Protein AF-A0A6C0FVV5-F1 (afdb_monomer_lite)

Radius of gyration: 17.36 Å; chains: 1; bounding box: 47×26×40 Å

Foldseek 3Di:
DCVVQVHPDDDPVCVVVSVVVGDVVVVVVVLQVVLVVVCVVQVCQADVPQGKEKEKEKDKDWDALPDCPFLDDDNGTGIKMKIFIWTDRDPVDITTDFIDIHRPVDDCPPPVNCPRRDDPDPYHYDYCPDDD

Sequence (132 aa):
MQRWLGLSSIRASSLHRKLERLPTESLQELCHQAAKKLATMYCDASLQSLGRLAAVDSSMVTLGSKRAEWPYVSKDFHAIKLRLSLGLVNETTSYPLRTVLSTAVVSDNDDEVLAALVEPSDVTCDFDRGAK

pLDDT: mean 80.77, std 10.97, range [38.81, 92.75]

Organism: NCBI:txid2704462

Secondary structure (DSSP, 8-state):
-TTTTT-S---HHHHHHHHTTS-HHHHHHHHHHHHHHHHHHTTT--BTTTBEEEEEEEEEEEE-SSS-STTEEETTEEEEEEEEEEEEEETTEEEEEEEEEEETTS-TT-HHHHHHHS-SSSEEEEE-----

Structure (mmCIF, N/CA/C/O backbone):
data_AF-A0A6C0FVV5-F1
#
_entry.id   AF-A0A6C0FVV5-F1
#
loop_
_atom_site.group_PDB
_atom_site.id
_atom_site.type_symbol
_atom_site.label_atom_id
_atom_site.label_alt_id
_atom_site.label_comp_id
_atom_site.label_asym_id
_atom_site.label_entity_id
_atom_site.label_seq_id
_atom_site.pdbx_PDB_ins_code
_atom_site.Cartn_x
_atom_site.Cartn_y
_atom_site.Cartn_z
_atom_site.occupancy
_atom_site.B_iso_or_equiv
_atom_site.auth_seq_id
_atom_site.auth_comp_id
_atom_site.auth_asym_id
_atom_site.auth_atom_id
_atom_site.pdbx_PDB_model_num
ATOM 1 N N . MET A 1 1 ? 12.570 -8.976 15.525 1.00 55.59 1 MET A N 1
ATOM 2 C CA . MET A 1 1 ? 12.694 -7.844 14.581 1.00 55.59 1 MET A CA 1
ATOM 3 C C . MET A 1 1 ? 14.157 -7.477 14.299 1.00 55.59 1 MET A C 1
ATOM 5 O O . MET A 1 1 ? 14.679 -7.938 13.299 1.00 55.59 1 MET A O 1
ATOM 9 N N . GLN A 1 2 ? 14.877 -6.778 15.190 1.00 61.38 2 GLN A N 1
ATOM 10 C CA . GLN A 1 2 ? 16.290 -6.388 14.975 1.00 61.38 2 GLN A CA 1
ATOM 11 C C . GLN A 1 2 ? 17.235 -7.573 14.690 1.00 61.38 2 GLN A C 1
ATOM 13 O O . GLN A 1 2 ? 17.986 -7.550 13.721 1.00 61.38 2 GLN A O 1
ATOM 18 N N . ARG A 1 3 ? 17.123 -8.655 15.471 1.00 60.56 3 ARG A N 1
ATOM 19 C CA . ARG A 1 3 ? 17.921 -9.883 15.300 1.00 60.56 3 ARG A CA 1
ATOM 20 C C . ARG A 1 3 ? 17.621 -10.635 13.990 1.00 60.56 3 ARG A C 1
ATOM 22 O O . ARG A 1 3 ? 18.509 -11.287 13.467 1.00 60.56 3 ARG A O 1
ATOM 29 N N . TRP A 1 4 ? 16.400 -10.517 13.460 1.00 57.44 4 TRP A N 1
ATOM 30 C CA . TRP A 1 4 ? 15.974 -11.170 12.208 1.00 57.44 4 TRP A CA 1
ATOM 31 C C . TRP A 1 4 ? 16.466 -10.409 10.973 1.00 57.44 4 TRP A C 1
ATOM 33 O O . TRP A 1 4 ? 16.802 -11.015 9.969 1.00 57.44 4 TRP A O 1
ATOM 43 N N . LEU A 1 5 ? 16.586 -9.085 11.083 1.00 63.53 5 LEU A N 1
ATOM 44 C CA . LEU A 1 5 ? 17.144 -8.214 10.046 1.00 63.53 5 LEU A CA 1
ATOM 45 C C . LEU A 1 5 ? 18.683 -8.108 10.117 1.00 63.53 5 LEU A C 1
ATOM 47 O O . LEU A 1 5 ? 19.276 -7.274 9.440 1.00 63.53 5 LEU A O 1
ATOM 51 N N . GLY A 1 6 ? 19.345 -8.873 10.995 1.00 62.28 6 GLY A N 1
ATOM 52 C CA . GLY A 1 6 ? 20.792 -8.757 11.226 1.00 62.28 6 GLY A CA 1
ATOM 53 C C . GLY A 1 6 ? 21.232 -7.383 11.759 1.00 62.28 6 GLY A C 1
ATOM 54 O O . GLY A 1 6 ? 22.386 -6.985 11.603 1.00 62.28 6 GLY A O 1
ATOM 55 N N . LEU A 1 7 ? 20.325 -6.618 12.376 1.00 65.94 7 LEU A N 1
ATOM 56 C CA . LEU A 1 7 ? 20.591 -5.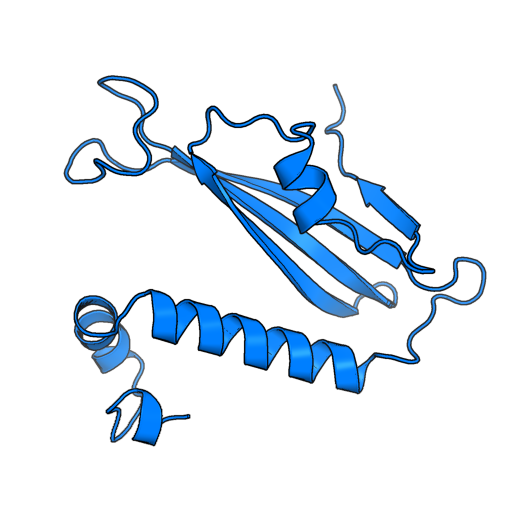263 12.853 1.00 65.94 7 LEU A CA 1
ATOM 57 C C . LEU A 1 7 ? 20.876 -5.270 14.357 1.00 65.94 7 LEU A C 1
ATOM 59 O O . LEU A 1 7 ? 19.985 -5.506 15.161 1.00 65.94 7 LEU A O 1
ATOM 63 N N . SER A 1 8 ? 22.105 -4.935 14.753 1.00 66.38 8 SER A N 1
ATOM 64 C CA . SER A 1 8 ? 22.490 -4.780 16.168 1.00 66.38 8 SER A CA 1
ATOM 65 C C . SER A 1 8 ? 22.003 -3.472 16.811 1.00 66.38 8 SER A C 1
ATOM 67 O O . SER A 1 8 ? 21.906 -3.374 18.028 1.00 66.38 8 SER A O 1
ATOM 69 N N . SER A 1 9 ? 21.703 -2.452 16.001 1.00 70.69 9 SER A N 1
ATOM 70 C CA . SER A 1 9 ? 21.081 -1.184 16.410 1.00 70.69 9 SER A CA 1
ATOM 71 C C . SER A 1 9 ? 20.519 -0.449 15.189 1.00 70.69 9 SER A C 1
ATOM 73 O O . SER A 1 9 ? 21.006 -0.641 14.069 1.00 70.69 9 SER A O 1
ATOM 75 N N . ILE A 1 10 ? 19.510 0.402 15.382 1.00 66.88 10 ILE A N 1
ATOM 76 C CA . ILE A 1 10 ? 18.972 1.283 14.337 1.00 66.88 10 ILE A CA 1
ATOM 77 C C . ILE A 1 10 ? 19.298 2.722 14.738 1.00 66.88 10 ILE A C 1
ATOM 79 O O . ILE A 1 10 ? 18.724 3.256 15.679 1.00 66.88 10 ILE A O 1
ATOM 83 N N . ARG A 1 11 ? 20.251 3.343 14.040 1.00 72.88 11 ARG A N 1
ATOM 84 C CA . ARG A 1 11 ? 20.502 4.792 14.104 1.00 72.88 11 ARG A CA 1
ATOM 85 C C . ARG A 1 11 ? 20.115 5.400 12.764 1.00 72.88 11 ARG A C 1
ATOM 87 O O . ARG A 1 11 ? 20.437 4.792 11.741 1.00 72.88 11 ARG A O 1
ATOM 94 N N . ALA A 1 12 ? 19.504 6.585 12.757 1.00 65.56 12 ALA A N 1
ATOM 95 C CA . ALA A 1 12 ? 19.077 7.265 11.527 1.00 65.56 12 ALA A CA 1
ATOM 96 C C . ALA A 1 12 ? 20.213 7.351 10.486 1.00 65.56 12 ALA A C 1
ATOM 98 O O . ALA A 1 12 ? 20.042 6.948 9.340 1.00 65.56 12 ALA A O 1
ATOM 99 N N . SER A 1 13 ? 21.423 7.718 10.924 1.00 68.56 13 SER A N 1
ATOM 100 C CA . SER A 1 13 ? 22.626 7.798 10.078 1.00 68.56 13 SER A CA 1
ATOM 101 C C . SER A 1 13 ? 23.120 6.455 9.518 1.00 68.56 13 SER A C 1
ATOM 103 O O . SER A 1 13 ? 23.871 6.421 8.549 1.00 68.56 13 SER A O 1
ATOM 105 N N . SER A 1 14 ? 22.713 5.329 10.109 1.00 68.50 14 SER A N 1
ATOM 106 C CA . SER A 1 14 ? 23.095 3.982 9.660 1.00 68.50 14 SER A CA 1
ATOM 107 C C . SER A 1 14 ? 22.053 3.323 8.759 1.00 68.50 14 SER A C 1
ATOM 109 O O . SER A 1 14 ? 22.344 2.292 8.157 1.00 68.50 14 SER A O 1
ATOM 111 N N . LEU A 1 15 ? 20.851 3.897 8.681 1.00 69.94 15 LEU A N 1
ATOM 112 C CA . LEU A 1 15 ? 19.695 3.276 8.047 1.00 69.94 15 LEU A CA 1
ATOM 113 C C . LEU A 1 15 ? 19.871 3.188 6.527 1.00 69.94 15 LEU A C 1
ATOM 115 O O . LEU A 1 15 ? 19.673 2.118 5.968 1.00 69.94 15 LEU A O 1
ATOM 119 N N . HIS A 1 16 ? 20.376 4.246 5.885 1.00 71.81 16 HIS A N 1
ATOM 120 C CA . HIS A 1 16 ? 20.639 4.265 4.440 1.00 71.81 16 HIS A CA 1
ATOM 121 C C . HIS A 1 16 ? 21.590 3.141 3.988 1.00 71.81 16 HIS A C 1
ATOM 123 O O . HIS A 1 16 ? 21.244 2.329 3.140 1.00 71.81 16 HIS A O 1
ATOM 129 N N . ARG A 1 17 ? 22.748 3.006 4.648 1.00 71.31 17 ARG A N 1
ATOM 130 C CA . ARG A 1 17 ? 23.720 1.928 4.377 1.00 71.31 17 ARG A CA 1
ATOM 131 C C . ARG A 1 17 ? 23.188 0.521 4.656 1.00 71.31 17 ARG A C 1
ATOM 133 O O . ARG A 1 17 ? 23.747 -0.456 4.165 1.00 71.31 17 ARG A O 1
ATOM 140 N N . LYS A 1 18 ? 22.199 0.407 5.541 1.00 73.31 18 LYS A N 1
ATOM 141 C CA . LYS A 1 18 ? 21.576 -0.868 5.898 1.00 73.31 18 LYS A CA 1
ATOM 142 C C . LYS A 1 18 ? 20.485 -1.231 4.900 1.00 73.31 18 LYS A C 1
ATOM 144 O O . LYS A 1 18 ? 20.407 -2.398 4.557 1.00 73.31 18 LYS A O 1
ATOM 149 N N . LEU A 1 19 ? 19.726 -0.258 4.391 1.00 74.00 19 LEU A N 1
ATOM 150 C CA . LEU A 1 19 ? 18.699 -0.475 3.368 1.00 74.00 19 LEU A CA 1
ATOM 151 C C . LEU A 1 19 ? 19.263 -1.177 2.129 1.00 74.00 19 LEU A C 1
ATOM 153 O O . LEU A 1 19 ? 18.674 -2.152 1.693 1.00 74.00 19 LEU A O 1
ATOM 157 N N . GLU A 1 20 ? 20.440 -0.775 1.640 1.00 73.75 20 GLU A N 1
ATOM 158 C CA . GLU A 1 20 ? 21.086 -1.431 0.485 1.00 73.75 20 GLU A CA 1
ATOM 159 C C . GLU A 1 20 ? 21.470 -2.902 0.725 1.00 73.75 20 GLU A C 1
ATOM 161 O O . GLU A 1 20 ? 21.752 -3.633 -0.219 1.00 73.75 20 GLU A O 1
ATOM 166 N N . ARG A 1 21 ? 21.537 -3.340 1.986 1.00 76.19 21 ARG A N 1
ATOM 167 C CA . ARG A 1 21 ? 21.976 -4.690 2.378 1.00 76.19 21 ARG A CA 1
ATOM 168 C C . ARG A 1 21 ? 20.842 -5.558 2.904 1.00 76.19 21 ARG A C 1
ATOM 170 O O . ARG A 1 21 ? 21.061 -6.740 3.160 1.00 76.19 21 ARG A O 1
ATOM 177 N N . LEU A 1 22 ? 19.677 -4.969 3.151 1.00 77.62 22 LEU A N 1
ATOM 178 C CA . LEU A 1 22 ? 18.526 -5.688 3.668 1.00 77.62 22 LEU A CA 1
ATOM 179 C C . LEU A 1 22 ? 17.759 -6.284 2.487 1.00 77.62 22 LEU A C 1
ATOM 181 O O . LEU A 1 22 ? 17.443 -5.544 1.557 1.00 77.62 22 LEU A O 1
ATOM 185 N N . PRO A 1 23 ? 17.435 -7.587 2.518 1.00 81.50 23 PRO A N 1
ATOM 186 C CA . PRO A 1 23 ? 16.555 -8.176 1.520 1.00 81.50 23 PRO A CA 1
ATOM 187 C C . PRO A 1 23 ? 15.221 -7.428 1.496 1.00 81.50 23 PRO A C 1
ATOM 189 O O . PRO A 1 2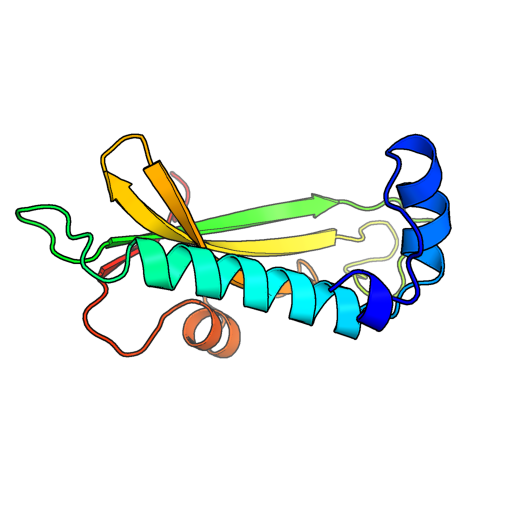3 ? 14.623 -7.180 2.552 1.00 81.50 23 PRO A O 1
ATOM 192 N N . THR A 1 24 ? 14.752 -7.067 0.305 1.00 80.62 24 THR A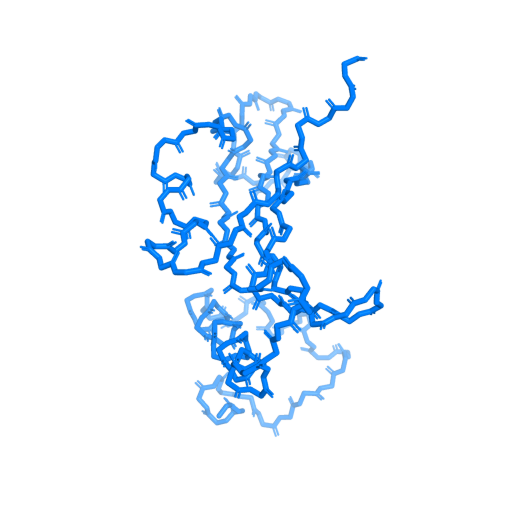 N 1
ATOM 193 C CA . THR A 1 24 ? 13.507 -6.306 0.125 1.00 80.62 24 THR A CA 1
ATOM 194 C C . THR A 1 24 ? 12.317 -7.061 0.711 1.00 80.62 24 THR A C 1
ATOM 196 O O . THR A 1 24 ? 11.462 -6.468 1.361 1.00 80.62 24 THR A O 1
ATOM 199 N N . GLU A 1 25 ? 12.325 -8.385 0.594 1.00 81.94 25 GLU A N 1
ATOM 200 C CA . GLU A 1 25 ? 11.321 -9.297 1.139 1.00 81.94 25 GLU A CA 1
ATOM 201 C C . GLU A 1 25 ? 11.242 -9.178 2.666 1.00 81.94 25 GLU A C 1
ATOM 203 O O . GLU A 1 25 ? 10.160 -9.152 3.248 1.00 81.94 25 GLU A O 1
ATOM 208 N N . SER A 1 26 ? 12.392 -9.021 3.332 1.00 82.44 26 SER A N 1
ATOM 209 C CA . SER A 1 26 ? 12.437 -8.827 4.787 1.00 82.44 26 SER A CA 1
ATOM 210 C C . SER A 1 26 ? 11.829 -7.489 5.203 1.00 82.44 26 SER A C 1
ATOM 212 O O . SER A 1 26 ? 11.182 -7.398 6.246 1.00 82.44 26 SER A O 1
ATOM 214 N N . LEU A 1 27 ? 12.047 -6.437 4.408 1.00 81.88 27 LEU A N 1
ATOM 215 C CA . LEU A 1 27 ? 11.474 -5.113 4.653 1.00 81.88 27 LEU A CA 1
ATOM 216 C C . LEU A 1 27 ? 9.966 -5.090 4.384 1.00 81.88 27 LEU A C 1
ATOM 218 O O . LEU A 1 27 ? 9.220 -4.466 5.137 1.00 81.88 27 LEU A O 1
ATOM 222 N N . GLN A 1 28 ? 9.516 -5.791 3.346 1.00 82.25 28 GLN A N 1
ATOM 223 C CA . GLN A 1 28 ? 8.101 -5.939 3.028 1.00 82.25 28 GLN A CA 1
ATOM 224 C C . GLN A 1 28 ? 7.367 -6.684 4.144 1.00 82.25 28 GLN A C 1
ATOM 226 O O . GLN A 1 28 ? 6.355 -6.194 4.641 1.00 82.25 28 GLN A O 1
ATOM 231 N N . GLU A 1 29 ? 7.919 -7.807 4.605 1.00 82.81 29 GLU A N 1
ATOM 232 C CA . GLU A 1 29 ? 7.359 -8.570 5.720 1.00 82.81 29 GLU A CA 1
ATOM 233 C C . GLU A 1 29 ? 7.321 -7.736 7.007 1.00 82.81 29 GLU A C 1
ATOM 235 O O . GLU A 1 29 ? 6.329 -7.725 7.732 1.00 82.81 29 GLU A O 1
ATOM 240 N N . LEU A 1 30 ? 8.372 -6.955 7.271 1.00 83.75 30 LEU A N 1
ATOM 241 C CA . LEU A 1 30 ? 8.411 -6.032 8.403 1.00 83.75 30 LEU A CA 1
ATOM 242 C C . LEU A 1 30 ? 7.269 -5.009 8.358 1.00 83.75 30 LEU A C 1
ATOM 244 O O . LEU A 1 30 ? 6.616 -4.755 9.373 1.00 83.75 30 LEU A O 1
ATOM 248 N N . CYS A 1 31 ? 7.057 -4.410 7.186 1.00 83.25 31 CYS A N 1
ATOM 249 C CA . CYS A 1 31 ? 5.990 -3.448 6.955 1.00 83.25 31 CYS A CA 1
ATOM 250 C C . CYS A 1 31 ? 4.618 -4.106 7.151 1.00 83.25 31 CYS A C 1
ATOM 252 O O . CYS A 1 31 ? 3.788 -3.575 7.889 1.00 83.25 31 CYS A O 1
ATOM 254 N N . HIS A 1 32 ? 4.424 -5.302 6.590 1.00 83.31 32 HIS A N 1
ATOM 255 C CA . HIS A 1 32 ? 3.196 -6.076 6.735 1.00 83.31 32 HIS A CA 1
ATOM 256 C C . HIS A 1 32 ? 2.896 -6.415 8.203 1.00 83.31 32 HIS A C 1
ATOM 258 O O . HIS A 1 32 ? 1.783 -6.196 8.677 1.00 83.31 32 HIS A O 1
ATOM 264 N N . GLN A 1 33 ? 3.893 -6.866 8.970 1.00 85.88 33 GLN A N 1
ATOM 265 C CA . GLN A 1 33 ? 3.731 -7.150 10.399 1.00 85.88 33 GLN A CA 1
ATOM 266 C C . GLN A 1 33 ? 3.376 -5.900 11.210 1.00 85.88 33 GLN A C 1
ATOM 268 O O . GLN A 1 33 ? 2.552 -5.970 12.124 1.00 85.88 33 GLN A O 1
ATOM 273 N N . ALA A 1 34 ? 3.985 -4.753 10.892 1.00 86.56 34 ALA A N 1
ATOM 274 C CA . ALA A 1 34 ? 3.670 -3.489 11.550 1.00 86.56 34 ALA A CA 1
ATOM 275 C C . ALA A 1 34 ? 2.229 -3.044 11.252 1.00 86.56 34 ALA A C 1
ATOM 277 O O . ALA A 1 34 ? 1.494 -2.717 12.185 1.00 86.56 34 ALA A O 1
ATOM 278 N N . ALA A 1 35 ? 1.811 -3.106 9.985 1.00 84.38 35 ALA A N 1
ATOM 279 C CA . ALA A 1 35 ? 0.444 -2.819 9.555 1.00 84.38 35 ALA A CA 1
ATOM 280 C C . ALA A 1 35 ? -0.568 -3.749 10.239 1.00 84.38 35 ALA A C 1
ATOM 282 O O . ALA A 1 35 ? -1.522 -3.282 10.854 1.00 84.38 35 ALA A O 1
ATOM 283 N N . LYS A 1 36 ? -0.302 -5.061 10.259 1.00 84.25 36 LYS A N 1
ATOM 284 C CA . LYS A 1 36 ? -1.152 -6.050 10.933 1.00 84.25 36 LYS A CA 1
ATOM 285 C C . LYS A 1 36 ? -1.281 -5.779 12.430 1.00 84.25 36 LYS A C 1
ATOM 287 O O . LYS A 1 36 ? -2.372 -5.880 12.979 1.00 84.25 36 LYS A O 1
ATOM 292 N N . LYS A 1 37 ? -0.189 -5.399 13.100 1.00 88.00 37 LYS A N 1
ATOM 293 C CA . LYS A 1 37 ? -0.229 -5.037 14.522 1.00 88.00 37 LYS A CA 1
ATOM 294 C C . LYS A 1 37 ? -1.089 -3.793 14.769 1.00 88.00 37 LYS A C 1
ATOM 296 O O . LYS A 1 37 ? -1.848 -3.766 15.736 1.00 88.00 37 LYS A O 1
ATOM 301 N N . LEU A 1 38 ? -0.987 -2.781 13.907 1.00 86.69 38 LEU A N 1
ATOM 302 C CA . LEU A 1 38 ? -1.863 -1.608 13.966 1.00 86.69 38 LEU A CA 1
ATOM 303 C C . LEU A 1 38 ? -3.324 -2.016 13.749 1.00 86.69 38 LEU A C 1
ATOM 305 O O . LEU A 1 38 ? -4.166 -1.667 14.568 1.00 86.69 38 LEU A O 1
ATOM 309 N N . ALA A 1 39 ? -3.600 -2.844 12.740 1.00 82.00 39 ALA A N 1
ATOM 310 C CA . ALA A 1 39 ? -4.939 -3.356 12.468 1.00 82.00 39 ALA A CA 1
ATOM 311 C C . ALA A 1 39 ? -5.532 -4.113 13.665 1.00 82.00 39 ALA A C 1
ATOM 313 O O . ALA A 1 39 ? -6.684 -3.892 14.012 1.00 82.00 39 ALA A O 1
ATOM 314 N N . THR A 1 40 ? -4.744 -4.934 14.372 1.00 85.19 40 THR A N 1
ATOM 315 C CA . THR A 1 40 ? -5.224 -5.617 15.589 1.00 85.19 40 THR A CA 1
ATOM 316 C C . THR A 1 40 ? -5.525 -4.673 16.751 1.00 85.19 40 THR A C 1
ATOM 318 O O . THR A 1 40 ? -6.375 -4.994 17.570 1.00 85.19 40 THR A O 1
ATOM 321 N N . MET A 1 41 ? -4.860 -3.516 16.847 1.00 87.44 41 MET A N 1
ATOM 322 C CA . MET A 1 41 ? -5.180 -2.528 17.890 1.00 87.44 41 MET A CA 1
ATOM 323 C C . MET A 1 41 ? -6.489 -1.788 17.608 1.00 87.44 41 MET A C 1
ATOM 325 O O . MET A 1 41 ? -7.113 -1.287 18.538 1.00 87.44 41 MET A O 1
ATOM 329 N N . TYR A 1 42 ? -6.900 -1.733 16.342 1.00 84.31 42 TYR A N 1
ATOM 330 C CA . TYR A 1 42 ? -8.089 -1.020 15.888 1.00 84.31 42 TYR A CA 1
ATOM 331 C C . TYR A 1 42 ? -9.125 -1.953 15.252 1.00 84.31 42 TYR A C 1
ATOM 333 O O . TYR A 1 42 ? -9.971 -1.492 14.493 1.00 84.31 42 TYR A O 1
ATOM 341 N N . CYS A 1 43 ? -9.081 -3.258 15.541 1.00 73.75 43 CYS A N 1
ATOM 342 C CA . CYS A 1 43 ? -9.954 -4.229 14.878 1.00 73.75 43 CYS A CA 1
ATOM 343 C C . CYS A 1 43 ? -11.437 -3.969 15.167 1.00 73.75 43 CYS A C 1
ATOM 345 O O . CYS A 1 43 ? -12.280 -4.185 14.302 1.00 73.75 43 CYS A O 1
ATOM 347 N N . ASP A 1 44 ? -11.753 -3.443 16.349 1.00 74.75 44 ASP A N 1
ATOM 348 C CA . ASP A 1 44 ? -13.125 -3.119 16.753 1.00 74.75 44 ASP A CA 1
ATOM 349 C C . ASP A 1 44 ? -13.489 -1.653 16.481 1.00 74.75 44 ASP A C 1
ATOM 351 O O . ASP A 1 44 ? -14.597 -1.211 16.790 1.00 74.75 44 ASP A O 1
ATOM 355 N N . ALA A 1 45 ? -12.569 -0.881 15.889 1.00 77.00 45 ALA A N 1
ATOM 356 C CA . ALA A 1 45 ? -12.860 0.481 15.488 1.00 77.00 45 ALA A CA 1
ATOM 357 C C . ALA A 1 45 ? -13.868 0.463 14.335 1.00 77.00 45 ALA A C 1
ATOM 359 O O . ALA A 1 45 ? -13.619 -0.090 13.264 1.00 77.00 45 ALA A O 1
ATOM 360 N N . SER A 1 46 ? -15.018 1.078 14.575 1.00 74.62 46 SER A N 1
ATOM 361 C CA . SER A 1 46 ? -16.048 1.309 13.574 1.00 74.62 46 SER A CA 1
ATOM 362 C C . SER A 1 46 ? -16.515 2.751 13.680 1.00 74.62 46 SER A C 1
ATOM 364 O O . SER A 1 46 ? -16.685 3.298 14.774 1.00 74.62 46 SER A O 1
ATOM 366 N N . LEU A 1 47 ? -16.702 3.383 12.528 1.00 77.25 47 LEU A N 1
ATOM 367 C CA . LEU A 1 47 ? -17.346 4.679 12.448 1.00 77.25 47 LEU A CA 1
ATOM 368 C C . LEU A 1 47 ? -18.840 4.445 12.643 1.00 77.25 47 LEU A C 1
ATOM 370 O O . LEU A 1 47 ? -19.453 3.718 11.871 1.00 77.25 47 LEU A O 1
ATOM 374 N N . GLN A 1 48 ? -19.409 5.051 13.681 1.00 75.38 48 GLN A N 1
ATOM 375 C CA . GLN A 1 48 ? -20.770 4.812 14.180 1.00 75.38 48 GLN A CA 1
ATOM 376 C C . GLN A 1 48 ? -21.788 4.340 13.124 1.00 75.38 48 GLN A C 1
ATOM 378 O O . GLN A 1 48 ? -22.211 3.188 13.142 1.00 75.38 48 GLN A O 1
ATOM 383 N N . SER A 1 49 ? -22.183 5.227 12.209 1.00 77.31 49 SER A N 1
ATOM 384 C CA . SER A 1 49 ? -23.223 4.979 11.203 1.00 77.31 49 SER A CA 1
ATOM 385 C C . SER A 1 49 ? -22.713 4.321 9.918 1.00 77.31 49 SER A C 1
ATOM 387 O O . SER A 1 49 ? -23.524 3.941 9.078 1.00 77.31 49 SER A O 1
ATOM 389 N N . LEU A 1 50 ? -21.394 4.208 9.748 1.00 78.38 50 LEU A N 1
ATOM 390 C CA . LEU A 1 50 ? -20.747 3.772 8.505 1.00 78.38 50 LEU A CA 1
ATOM 391 C C . LEU A 1 50 ? -20.091 2.388 8.628 1.00 78.38 50 LEU A C 1
ATOM 393 O O . LEU A 1 50 ? -19.697 1.806 7.621 1.00 78.38 50 LEU A O 1
ATOM 397 N N . GLY A 1 51 ? -19.977 1.848 9.843 1.00 85.25 51 GLY A N 1
ATOM 398 C CA . GLY A 1 51 ? -19.262 0.604 10.101 1.00 85.25 51 GLY A CA 1
ATOM 399 C C . GLY A 1 51 ? -17.753 0.763 9.911 1.00 85.25 51 GLY A C 1
ATOM 400 O O . GLY A 1 51 ? -17.175 1.814 10.201 1.00 85.25 51 GLY A O 1
ATOM 401 N N . ARG A 1 52 ? -17.085 -0.300 9.458 1.00 87.62 52 ARG A N 1
ATOM 402 C CA . ARG A 1 52 ? -15.662 -0.239 9.110 1.00 87.62 52 ARG A CA 1
ATOM 403 C C . ARG A 1 52 ? -15.506 0.436 7.754 1.00 87.62 52 ARG A C 1
ATOM 405 O O . ARG A 1 52 ? -16.095 -0.003 6.767 1.00 87.62 52 ARG A O 1
ATOM 412 N N . LEU A 1 53 ? -14.685 1.477 7.717 1.00 88.88 53 LEU A N 1
ATOM 413 C CA . LEU A 1 53 ? -14.414 2.248 6.512 1.00 88.88 53 LEU A CA 1
ATOM 414 C C . LEU A 1 53 ? -12.920 2.192 6.198 1.00 88.88 53 LEU A C 1
ATOM 416 O O . LEU A 1 53 ? -12.082 2.302 7.098 1.00 88.88 53 LEU A O 1
ATOM 420 N N . ALA A 1 54 ? -12.597 2.040 4.921 1.00 90.38 54 ALA A N 1
ATOM 421 C CA . ALA A 1 54 ? -11.244 2.161 4.415 1.00 90.38 54 ALA A CA 1
ATOM 422 C C . ALA A 1 54 ? -11.194 3.203 3.299 1.00 90.38 54 ALA A C 1
ATOM 424 O O . ALA A 1 54 ? -11.993 3.143 2.369 1.00 90.38 54 ALA A O 1
ATOM 425 N N . ALA A 1 55 ? -10.243 4.128 3.381 1.00 91.25 55 ALA A N 1
ATOM 426 C CA . ALA A 1 55 ? -9.922 5.029 2.283 1.00 91.25 55 ALA A CA 1
ATOM 427 C C . A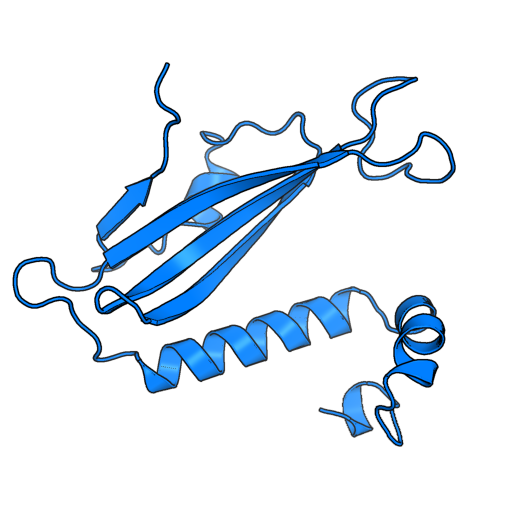LA A 1 55 ? -8.870 4.370 1.390 1.00 91.25 55 ALA A C 1
ATOM 429 O O . ALA A 1 55 ? -7.840 3.902 1.882 1.00 91.25 55 ALA A O 1
ATOM 430 N N . VAL A 1 56 ? -9.125 4.335 0.089 1.00 91.81 56 VAL A N 1
ATOM 431 C CA . VAL A 1 56 ? -8.214 3.806 -0.919 1.00 91.81 56 VAL A CA 1
ATOM 432 C C . VAL A 1 56 ? -7.786 4.941 -1.831 1.00 91.81 56 VAL A C 1
ATOM 434 O O . VAL A 1 56 ? -8.614 5.578 -2.477 1.00 91.81 56 VAL A O 1
ATOM 437 N N . ASP A 1 57 ? -6.479 5.160 -1.896 1.00 91.75 57 ASP A N 1
ATOM 438 C CA . ASP A 1 57 ? -5.877 6.184 -2.742 1.00 91.75 57 ASP A CA 1
ATOM 439 C C . ASP A 1 57 ? -4.618 5.647 -3.438 1.00 91.75 57 ASP A C 1
ATOM 441 O O . ASP A 1 57 ? -4.003 4.652 -3.022 1.00 91.75 57 ASP A O 1
ATOM 445 N N . SER A 1 58 ? -4.240 6.301 -4.532 1.00 91.12 58 SER A N 1
ATOM 446 C CA . SER A 1 58 ? -3.056 5.996 -5.313 1.00 91.12 58 SER A CA 1
ATOM 447 C C . SER A 1 58 ? -2.184 7.231 -5.509 1.00 91.12 58 SER A C 1
ATOM 449 O O . SER A 1 58 ? -2.637 8.316 -5.846 1.00 91.12 58 SER A O 1
ATOM 451 N N . SER A 1 59 ? -0.882 7.047 -5.351 1.00 90.69 59 SER A N 1
ATOM 452 C CA . SER A 1 59 ? 0.126 8.068 -5.600 1.00 90.69 59 SER A CA 1
ATOM 453 C C . SER A 1 59 ? 1.179 7.534 -6.560 1.00 90.69 59 SER A C 1
ATOM 455 O O . SER A 1 59 ? 1.514 6.348 -6.556 1.00 90.69 59 SER A O 1
ATOM 457 N N . MET A 1 60 ? 1.741 8.416 -7.382 1.00 91.75 60 MET A N 1
ATOM 458 C CA . MET A 1 60 ? 2.810 8.071 -8.316 1.00 91.75 60 MET A CA 1
ATOM 459 C C . MET A 1 60 ? 4.122 8.722 -7.889 1.00 91.75 60 MET A C 1
ATOM 461 O O . MET A 1 60 ? 4.174 9.913 -7.596 1.00 91.75 60 MET A O 1
ATOM 465 N N . VAL A 1 61 ? 5.197 7.939 -7.906 1.00 90.62 61 VAL A N 1
ATOM 466 C CA . VAL A 1 61 ? 6.558 8.405 -7.643 1.00 90.62 61 VAL A CA 1
ATOM 467 C C . VAL A 1 61 ? 7.373 8.244 -8.917 1.00 90.62 61 VAL A C 1
ATOM 469 O O . VAL A 1 61 ? 7.651 7.127 -9.355 1.00 90.62 61 VAL A O 1
ATOM 472 N N . THR A 1 62 ? 7.762 9.368 -9.514 1.00 89.31 62 THR A N 1
ATOM 473 C CA . THR A 1 62 ? 8.651 9.394 -10.679 1.00 89.31 62 THR A CA 1
ATOM 474 C C . THR A 1 62 ? 10.097 9.208 -10.249 1.00 89.31 62 THR A C 1
ATOM 476 O O . THR A 1 62 ? 10.558 9.837 -9.295 1.00 89.31 62 THR A O 1
ATOM 479 N N . LEU A 1 63 ? 10.831 8.382 -10.982 1.00 83.38 63 LEU A N 1
ATOM 480 C CA . LEU A 1 63 ? 12.225 8.062 -10.721 1.00 83.38 63 LEU A CA 1
ATOM 481 C C . LEU A 1 63 ? 13.107 8.594 -11.849 1.00 83.38 63 LEU A C 1
ATOM 483 O O . LEU A 1 63 ? 12.705 8.649 -13.010 1.00 83.38 63 LEU A O 1
ATOM 487 N N . GLY A 1 64 ? 14.333 8.986 -11.500 1.00 75.81 64 GLY A N 1
ATOM 488 C CA . GLY A 1 64 ? 15.320 9.401 -12.492 1.00 75.81 64 GLY A CA 1
ATOM 489 C C . GLY A 1 64 ? 15.717 8.243 -13.412 1.00 75.81 64 GLY A C 1
ATOM 490 O O . GLY A 1 64 ? 15.823 7.099 -12.975 1.00 75.81 64 GLY A O 1
ATOM 491 N N . SER A 1 65 ? 16.018 8.556 -14.675 1.00 66.75 65 SER A N 1
ATOM 492 C CA . SER A 1 65 ? 16.401 7.593 -15.725 1.00 66.75 65 SER A CA 1
ATOM 493 C C . SER A 1 65 ? 17.672 6.787 -15.424 1.00 66.75 65 SER A C 1
ATOM 495 O O . SER A 1 65 ? 17.944 5.762 -16.045 1.00 66.75 65 SER A O 1
ATOM 497 N N . LYS A 1 66 ? 18.473 7.214 -14.443 1.00 60.59 66 LYS A N 1
ATOM 498 C CA . LYS A 1 66 ? 19.649 6.470 -13.992 1.00 60.59 66 LYS A CA 1
ATOM 499 C C . LYS A 1 66 ? 19.232 5.460 -12.920 1.00 60.59 66 LYS A C 1
ATOM 501 O O . LYS A 1 66 ? 19.118 5.842 -11.760 1.00 60.59 66 LYS A O 1
ATOM 506 N N . ARG A 1 67 ? 19.182 4.172 -13.302 1.00 58.56 67 ARG A N 1
ATOM 507 C CA . ARG A 1 67 ? 19.228 2.958 -12.438 1.00 58.56 67 ARG A CA 1
ATOM 508 C C . ARG A 1 67 ? 17.907 2.259 -12.083 1.00 58.56 67 ARG A C 1
ATOM 510 O O . ARG A 1 67 ? 17.927 1.391 -11.217 1.00 58.56 67 ARG A O 1
ATOM 517 N N . ALA A 1 68 ? 16.786 2.565 -12.730 1.00 61.72 68 ALA A N 1
ATOM 518 C CA . ALA A 1 68 ? 15.506 1.940 -12.388 1.00 61.72 68 ALA A CA 1
ATOM 519 C C . ALA A 1 68 ? 14.973 1.037 -13.520 1.00 61.72 68 ALA A C 1
ATOM 521 O O . ALA A 1 68 ? 14.063 1.426 -14.241 1.00 61.72 68 ALA A O 1
ATOM 522 N N . GLU A 1 69 ? 15.519 -0.173 -13.683 1.00 70.62 69 GLU A N 1
ATOM 523 C CA . GLU A 1 69 ? 15.007 -1.135 -14.685 1.00 70.62 69 GLU A CA 1
ATOM 524 C C . GLU A 1 69 ? 13.595 -1.631 -14.349 1.00 70.62 69 GLU A C 1
ATOM 526 O O . GLU A 1 69 ? 12.762 -1.789 -15.235 1.00 70.62 69 GLU A O 1
ATOM 531 N N . TRP A 1 70 ? 13.304 -1.828 -13.062 1.00 77.19 70 TRP A N 1
ATOM 532 C CA . TRP A 1 70 ? 12.033 -2.398 -12.623 1.00 77.19 70 TRP A CA 1
ATOM 533 C C . TRP A 1 70 ? 10.804 -1.503 -12.901 1.00 77.19 70 TRP A C 1
ATOM 535 O O . TRP A 1 70 ? 9.838 -2.001 -13.473 1.00 77.19 70 TRP A O 1
ATOM 545 N N . PRO A 1 71 ? 10.801 -0.191 -12.589 1.00 82.69 71 PRO A N 1
ATOM 546 C CA . PRO A 1 71 ? 9.660 0.682 -12.865 1.00 82.69 71 PRO A CA 1
ATOM 547 C C . PRO A 1 71 ? 9.754 1.370 -14.231 1.00 82.69 71 PRO A C 1
ATOM 549 O O . PRO A 1 71 ? 9.448 2.557 -14.353 1.00 82.69 71 PRO A O 1
ATOM 552 N N . TYR A 1 72 ? 10.210 0.648 -15.255 1.00 85.44 72 TYR A N 1
ATOM 553 C CA . TYR A 1 72 ? 10.243 1.152 -16.624 1.00 85.44 72 TYR A CA 1
ATOM 554 C C . TYR A 1 72 ? 8.823 1.394 -17.153 1.00 85.44 72 TYR A C 1
ATOM 556 O O . TYR A 1 72 ? 7.965 0.514 -17.084 1.00 85.44 72 TYR A O 1
ATOM 564 N N . VAL A 1 73 ? 8.591 2.583 -17.709 1.00 84.44 73 VAL A N 1
ATOM 565 C CA . VAL A 1 73 ? 7.363 2.918 -18.449 1.00 84.44 73 VAL A CA 1
ATOM 566 C C . VAL A 1 73 ? 7.714 3.292 -19.887 1.00 84.44 73 VAL A C 1
ATOM 568 O O . VAL A 1 73 ? 7.102 2.797 -20.829 1.00 84.44 73 VAL A O 1
ATOM 571 N N . SER A 1 74 ? 8.723 4.145 -20.064 1.00 83.88 74 SER A N 1
ATOM 572 C CA . SER A 1 74 ? 9.312 4.488 -21.357 1.00 83.88 74 SER A CA 1
ATOM 573 C C . SER A 1 74 ? 10.778 4.905 -21.188 1.00 83.88 74 SER A C 1
ATOM 575 O O . SER A 1 74 ? 11.289 4.979 -20.073 1.00 83.88 74 SER A O 1
ATOM 577 N N . LYS A 1 75 ? 11.473 5.195 -22.297 1.00 80.75 75 LYS A N 1
ATOM 578 C CA . LYS A 1 75 ? 12.903 5.564 -22.312 1.00 80.75 75 LYS A CA 1
ATOM 579 C C . LYS A 1 75 ? 13.269 6.681 -21.323 1.00 80.75 75 LYS A C 1
ATOM 581 O O . LYS A 1 75 ? 14.327 6.615 -20.707 1.00 80.75 75 LYS A O 1
ATOM 586 N N . ASP A 1 76 ? 12.406 7.685 -21.196 1.00 82.94 76 ASP A N 1
ATOM 587 C CA . ASP A 1 76 ? 12.651 8.876 -20.377 1.00 82.94 76 ASP A CA 1
ATOM 588 C C . ASP A 1 76 ? 11.695 8.957 -19.175 1.00 82.94 76 ASP A C 1
ATOM 590 O O . ASP A 1 76 ? 11.658 9.966 -18.471 1.00 82.94 76 ASP A O 1
ATOM 594 N N . PHE A 1 77 ? 10.920 7.896 -18.922 1.00 86.06 77 PHE A N 1
ATOM 595 C CA . PHE A 1 77 ? 9.916 7.871 -17.867 1.00 86.06 77 PHE A CA 1
ATOM 596 C C . PHE A 1 77 ? 9.944 6.547 -17.108 1.00 86.06 77 PHE A C 1
ATOM 598 O O . PHE A 1 77 ? 9.623 5.482 -17.635 1.00 86.06 77 PHE A O 1
ATOM 605 N N . HIS A 1 78 ? 10.310 6.640 -15.834 1.00 90.38 78 HIS A N 1
ATOM 606 C CA . HIS A 1 78 ? 10.276 5.534 -14.893 1.00 90.38 78 HIS A CA 1
ATOM 607 C C . HIS A 1 78 ? 9.427 5.958 -13.709 1.00 90.38 78 HIS A C 1
ATOM 609 O O . HIS A 1 78 ? 9.655 7.024 -13.134 1.00 90.38 78 HIS A O 1
ATOM 615 N N . ALA A 1 79 ? 8.438 5.154 -13.345 1.00 90.81 79 ALA A N 1
ATOM 616 C CA . ALA A 1 79 ? 7.527 5.521 -12.277 1.00 90.81 79 ALA A CA 1
ATOM 617 C C . ALA A 1 79 ? 6.956 4.294 -11.576 1.00 90.81 79 ALA A C 1
ATOM 619 O O . ALA A 1 79 ? 6.581 3.298 -12.201 1.00 90.81 79 ALA A O 1
ATOM 620 N N . ILE A 1 80 ? 6.882 4.406 -10.254 1.00 91.25 80 ILE A N 1
ATOM 621 C CA . ILE A 1 80 ? 6.195 3.456 -9.387 1.00 91.25 80 ILE A CA 1
ATOM 622 C C . ILE A 1 80 ? 4.849 4.064 -9.043 1.00 91.25 80 ILE A C 1
ATOM 624 O O . ILE A 1 80 ? 4.763 5.245 -8.700 1.00 91.25 80 ILE A O 1
ATOM 628 N N . LYS A 1 81 ? 3.810 3.242 -9.081 1.00 92.75 81 LYS A N 1
ATOM 629 C CA . LYS A 1 81 ? 2.529 3.584 -8.492 1.00 92.75 81 LYS A CA 1
ATOM 630 C C . LYS A 1 81 ? 2.365 2.847 -7.170 1.00 92.75 81 LYS A C 1
ATOM 632 O O . LYS A 1 81 ? 2.511 1.623 -7.108 1.00 92.75 81 LYS A O 1
ATOM 637 N N . LEU A 1 82 ? 2.103 3.626 -6.130 1.00 92.06 82 LEU A N 1
ATOM 638 C CA . LEU A 1 82 ? 1.822 3.198 -4.771 1.00 92.06 82 LEU A CA 1
ATOM 639 C C . LEU A 1 82 ? 0.325 3.316 -4.540 1.00 92.06 82 LEU A C 1
ATOM 641 O O . LEU A 1 82 ? -0.220 4.410 -4.629 1.00 92.06 82 LEU A O 1
ATOM 645 N N . ARG A 1 83 ? -0.325 2.206 -4.211 1.00 92.69 83 ARG A N 1
ATOM 646 C CA . ARG A 1 83 ? -1.726 2.194 -3.798 1.00 92.69 83 ARG A CA 1
ATOM 647 C C . ARG A 1 83 ? -1.822 1.778 -2.355 1.00 92.69 83 ARG A C 1
ATOM 649 O O . ARG A 1 83 ? -1.191 0.794 -1.961 1.00 92.69 83 ARG A O 1
ATOM 656 N N . LEU A 1 84 ? -2.589 2.534 -1.590 1.00 91.44 84 LEU A N 1
ATOM 657 C CA . LEU A 1 84 ? -2.746 2.351 -0.160 1.00 91.44 84 LEU A CA 1
ATOM 658 C C . LEU A 1 84 ? -4.224 2.231 0.170 1.00 91.44 84 LEU A C 1
ATOM 660 O O . LEU A 1 84 ? -5.023 3.061 -0.242 1.00 91.44 84 LEU A O 1
ATOM 664 N N . SER A 1 85 ? -4.551 1.209 0.951 1.00 91.69 85 SER A N 1
ATOM 665 C CA . SER A 1 85 ? -5.806 1.115 1.684 1.00 91.69 85 SER A CA 1
ATOM 666 C C . SER A 1 85 ? -5.520 1.469 3.139 1.00 91.69 85 SER A C 1
ATOM 668 O O . SER A 1 85 ? -4.639 0.871 3.771 1.00 91.69 85 SER A O 1
ATOM 670 N N . LEU A 1 86 ? -6.225 2.468 3.658 1.00 91.00 86 LEU A N 1
ATOM 671 C CA . LEU A 1 86 ? -6.097 2.973 5.017 1.00 91.00 86 LEU A CA 1
ATOM 672 C C . LEU A 1 86 ? -7.385 2.702 5.786 1.00 91.00 86 LEU A C 1
ATOM 674 O O . LEU A 1 86 ? -8.436 3.222 5.426 1.00 91.00 86 LEU A O 1
ATOM 678 N N . GLY A 1 87 ? -7.301 1.937 6.870 1.00 90.38 87 GLY A N 1
ATOM 679 C CA . GLY A 1 87 ? -8.425 1.739 7.779 1.00 90.38 87 GLY A CA 1
ATOM 680 C C . GLY A 1 87 ? -8.674 3.007 8.580 1.00 90.38 87 GLY A C 1
ATOM 681 O O . GLY A 1 87 ? -7.736 3.563 9.159 1.00 90.38 87 GLY A O 1
ATOM 682 N N . LEU A 1 88 ? -9.920 3.470 8.608 1.00 90.19 88 LEU A N 1
ATOM 683 C CA . LEU A 1 88 ? -10.318 4.693 9.296 1.00 90.19 88 LEU A CA 1
ATOM 684 C C . LEU A 1 88 ? -10.860 4.356 10.685 1.00 90.19 88 LEU A C 1
ATOM 686 O O . LEU A 1 88 ? -11.823 3.608 10.831 1.00 90.19 88 LEU A O 1
ATOM 690 N N . VAL A 1 89 ? -10.223 4.915 11.712 1.00 88.88 89 VAL A N 1
ATOM 691 C CA . VAL A 1 89 ? -10.616 4.737 13.119 1.00 88.88 89 VAL A CA 1
ATOM 692 C C . VAL A 1 89 ? -11.569 5.853 13.540 1.00 88.88 89 VAL A C 1
ATOM 694 O O . VAL A 1 89 ? -12.558 5.612 14.223 1.00 88.88 89 VAL A O 1
ATOM 697 N N . ASN A 1 90 ? -11.243 7.085 13.151 1.00 86.00 90 ASN A N 1
ATOM 698 C CA . ASN A 1 90 ? -12.025 8.304 13.342 1.00 86.00 90 ASN A CA 1
ATOM 699 C C . ASN A 1 90 ? -11.548 9.362 12.326 1.00 86.00 90 ASN A C 1
ATOM 701 O O . ASN A 1 90 ? -10.658 9.089 11.524 1.00 86.00 90 ASN A O 1
ATOM 705 N N . GLU A 1 91 ? -12.085 10.580 12.397 1.00 83.50 91 GLU A N 1
ATOM 706 C CA . GLU A 1 91 ? -11.779 11.693 11.477 1.00 83.50 91 GLU A CA 1
ATOM 707 C C . GLU A 1 91 ? -10.292 12.084 11.392 1.00 83.50 91 GLU A C 1
ATOM 709 O O . GLU A 1 91 ? -9.873 12.728 10.436 1.00 83.50 91 GLU A O 1
ATOM 714 N N . THR A 1 92 ? -9.482 11.714 12.383 1.00 88.06 92 THR A N 1
ATOM 715 C CA . THR A 1 92 ? -8.070 12.126 12.489 1.00 88.06 92 THR A CA 1
ATOM 716 C C . THR A 1 92 ? -7.097 10.959 12.573 1.00 88.06 92 THR A C 1
ATOM 718 O O . THR A 1 92 ? -5.884 11.159 12.579 1.00 88.06 92 THR A O 1
ATOM 721 N N . THR A 1 93 ? -7.612 9.734 12.677 1.00 89.44 93 THR A N 1
ATOM 722 C CA . THR A 1 93 ? -6.807 8.547 12.950 1.00 89.44 93 THR A CA 1
ATOM 723 C C . THR A 1 93 ? -7.092 7.484 11.907 1.00 89.44 93 THR A C 1
ATOM 725 O O . THR A 1 93 ? -8.214 6.990 11.786 1.00 89.44 93 THR A O 1
ATOM 728 N N . SER A 1 94 ? -6.039 7.084 11.207 1.00 90.50 94 SER A N 1
ATOM 729 C CA . SER A 1 94 ? -6.054 5.998 10.238 1.00 90.50 94 SER A CA 1
ATOM 730 C C . SER A 1 94 ? -4.835 5.101 10.417 1.00 90.50 94 SER A C 1
ATOM 732 O O . SER A 1 94 ? -3.841 5.480 11.043 1.00 90.50 94 SER A O 1
ATOM 734 N N . TYR A 1 95 ? -4.886 3.904 9.847 1.00 88.69 95 TYR A N 1
ATOM 735 C CA . TYR A 1 95 ? -3.761 2.975 9.843 1.00 88.69 95 TYR A CA 1
ATOM 736 C C . TYR A 1 95 ? -3.634 2.270 8.489 1.00 88.69 95 TYR A C 1
ATOM 738 O O . TYR A 1 95 ? -4.640 2.072 7.810 1.00 88.69 95 TYR A O 1
ATOM 746 N N . PRO A 1 96 ? -2.418 1.879 8.071 1.00 87.94 96 PRO A N 1
ATOM 747 C CA . PRO A 1 96 ? -2.242 1.126 6.838 1.00 87.94 96 PRO A CA 1
ATOM 748 C C . PRO A 1 96 ? -2.875 -0.259 6.974 1.00 87.94 96 PRO A C 1
ATOM 750 O O . PRO A 1 96 ? -2.498 -1.031 7.857 1.00 87.94 96 PRO A O 1
ATOM 753 N N . LEU A 1 97 ? -3.820 -0.568 6.088 1.00 86.19 97 LEU A N 1
ATOM 754 C CA . LEU A 1 97 ? -4.393 -1.903 5.934 1.00 86.19 97 LEU A CA 1
ATOM 755 C C . LEU A 1 97 ? -3.587 -2.694 4.909 1.00 86.19 97 LEU A C 1
ATOM 757 O O . LEU A 1 97 ? -3.058 -3.763 5.216 1.00 86.19 97 LEU A O 1
ATOM 761 N N . ARG A 1 98 ? -3.493 -2.165 3.684 1.00 87.44 98 ARG A N 1
ATOM 762 C CA . ARG A 1 98 ? -2.896 -2.865 2.542 1.00 87.44 98 ARG A CA 1
ATOM 763 C C . ARG A 1 98 ? -2.150 -1.905 1.629 1.00 87.44 98 ARG A C 1
ATOM 765 O O . ARG A 1 98 ? -2.506 -0.734 1.516 1.00 87.44 98 ARG A O 1
ATOM 772 N N . THR A 1 99 ? -1.136 -2.438 0.957 1.00 88.88 99 THR A N 1
ATOM 773 C CA . THR A 1 99 ? -0.286 -1.689 0.035 1.00 88.88 99 THR A CA 1
ATOM 774 C C . THR A 1 99 ? -0.023 -2.518 -1.207 1.00 88.88 99 THR A C 1
ATOM 776 O O . THR A 1 99 ? 0.383 -3.674 -1.095 1.00 88.88 99 THR A O 1
ATOM 779 N N . VAL A 1 100 ? -0.179 -1.909 -2.379 1.00 90.31 100 VAL A N 1
ATOM 780 C CA . VAL A 1 100 ? 0.209 -2.501 -3.662 1.00 90.31 100 VAL A CA 1
ATOM 781 C C . VAL A 1 100 ? 1.185 -1.562 -4.356 1.00 90.31 100 VAL A C 1
ATOM 783 O O . VAL A 1 100 ? 0.897 -0.381 -4.559 1.00 90.31 100 VAL A O 1
ATOM 786 N N . LEU A 1 101 ? 2.353 -2.092 -4.712 1.00 90.25 101 LEU A N 1
ATOM 787 C CA . LEU A 1 101 ? 3.355 -1.404 -5.518 1.00 90.25 101 LEU A CA 1
ATOM 788 C C . LEU A 1 101 ? 3.369 -2.015 -6.914 1.00 90.25 101 LEU A C 1
ATOM 790 O O . LEU A 1 101 ? 3.390 -3.233 -7.061 1.00 90.25 101 LEU A O 1
ATOM 794 N N . SER A 1 102 ? 3.383 -1.165 -7.933 1.00 91.00 102 SER A N 1
ATOM 795 C CA . SER A 1 102 ? 3.419 -1.594 -9.333 1.00 91.00 102 SER A CA 1
ATOM 796 C C . SER A 1 102 ? 4.154 -0.574 -10.194 1.00 91.00 102 SER A C 1
ATOM 798 O O . SER A 1 102 ? 4.432 0.545 -9.753 1.00 91.00 102 SER A O 1
ATOM 800 N N . THR A 1 103 ? 4.447 -0.938 -11.437 1.00 91.62 103 THR A N 1
ATOM 801 C CA . THR A 1 103 ? 4.860 0.035 -12.449 1.00 91.62 103 THR A CA 1
ATOM 802 C C . THR A 1 103 ? 3.688 0.969 -12.770 1.00 91.62 103 THR A C 1
ATOM 804 O O . THR A 1 103 ? 2.523 0.578 -12.698 1.00 91.62 103 THR A O 1
ATOM 807 N N . ALA A 1 104 ? 3.966 2.226 -13.125 1.00 89.69 104 ALA A N 1
ATOM 808 C CA . ALA A 1 104 ? 2.904 3.222 -13.314 1.00 89.69 104 ALA A CA 1
ATOM 809 C C . ALA A 1 104 ? 1.952 2.951 -14.494 1.00 89.69 104 ALA A C 1
ATOM 811 O O . ALA A 1 104 ? 0.922 3.612 -14.600 1.00 89.69 104 ALA A O 1
ATOM 812 N N . VAL A 1 105 ? 2.269 1.976 -15.353 1.00 89.62 105 VAL A N 1
ATOM 813 C CA . VAL A 1 105 ? 1.378 1.526 -16.435 1.00 89.62 105 VAL A CA 1
ATOM 814 C C . VAL A 1 105 ? 0.180 0.726 -15.931 1.00 89.62 105 VAL A C 1
ATOM 816 O O . VAL A 1 105 ? -0.826 0.649 -16.630 1.00 89.62 105 VAL A O 1
ATOM 819 N N . VAL A 1 106 ? 0.266 0.134 -14.736 1.00 90.06 106 VAL A N 1
ATOM 820 C CA . VAL A 1 106 ? -0.832 -0.657 -14.176 1.00 90.06 106 VAL A CA 1
ATOM 821 C C . VAL A 1 106 ? -1.976 0.278 -13.781 1.00 90.06 106 VAL A C 1
ATOM 823 O O . VAL A 1 106 ? -1.766 1.273 -13.078 1.00 90.06 106 VAL A O 1
ATOM 826 N N . SER A 1 107 ? -3.189 -0.044 -14.230 1.00 89.25 107 SER A N 1
ATOM 827 C CA . SER A 1 107 ? -4.412 0.720 -13.951 1.00 89.25 107 SER A CA 1
ATOM 828 C C . SER A 1 107 ? -4.847 0.587 -12.491 1.00 89.25 107 SER A C 1
ATOM 830 O O . SER A 1 107 ? -4.606 -0.433 -11.856 1.00 89.25 107 SER A O 1
ATOM 832 N N . ASP A 1 108 ? -5.502 1.616 -11.948 1.00 86.81 108 ASP A N 1
ATOM 833 C CA . ASP A 1 108 ? -6.100 1.555 -10.601 1.00 86.81 108 ASP A CA 1
ATOM 834 C C . ASP A 1 108 ? -7.304 0.613 -10.539 1.00 86.81 108 ASP A C 1
ATOM 836 O O . ASP A 1 108 ? -7.591 0.062 -9.483 1.00 86.81 108 ASP A O 1
ATOM 840 N N . ASN A 1 109 ? -7.943 0.380 -11.688 1.00 87.69 109 ASN A N 1
ATOM 841 C CA . ASN A 1 109 ? -9.068 -0.541 -11.835 1.00 87.69 109 ASN A CA 1
ATOM 842 C C . ASN A 1 109 ? -8.632 -1.938 -12.304 1.00 87.69 109 ASN A C 1
ATOM 844 O O . ASN A 1 109 ? -9.457 -2.685 -12.816 1.00 87.69 109 ASN A O 1
ATOM 848 N N . ASP A 1 110 ? -7.339 -2.253 -12.233 1.00 91.62 110 ASP A N 1
ATOM 849 C CA . ASP A 1 110 ? -6.857 -3.602 -12.517 1.00 91.62 110 ASP A CA 1
ATOM 850 C C . ASP A 1 110 ? -7.404 -4.584 -11.465 1.00 91.62 110 ASP A C 1
ATOM 852 O O . ASP A 1 110 ? -7.355 -4.301 -10.266 1.00 91.62 110 ASP A O 1
ATOM 856 N N . ASP A 1 111 ? -7.957 -5.717 -11.904 1.00 89.88 111 ASP A N 1
ATOM 857 C CA . ASP A 1 111 ? -8.671 -6.647 -11.020 1.00 89.88 111 ASP A CA 1
ATOM 858 C C . ASP A 1 111 ? -7.758 -7.246 -9.939 1.00 89.88 111 ASP A C 1
ATOM 860 O O . ASP A 1 111 ? -8.189 -7.411 -8.796 1.00 89.88 111 ASP A O 1
ATOM 864 N N . GLU A 1 112 ? -6.489 -7.530 -10.256 1.00 90.12 112 GLU A N 1
ATOM 865 C CA . GLU A 1 112 ? -5.528 -8.058 -9.280 1.00 90.12 112 GLU A CA 1
ATOM 866 C C . GLU A 1 112 ? -5.169 -6.995 -8.242 1.00 90.12 112 GLU A C 1
ATOM 868 O O . GLU A 1 112 ? -5.062 -7.280 -7.046 1.00 90.12 112 GLU A O 1
ATOM 873 N N . VAL A 1 113 ? -5.034 -5.745 -8.687 1.00 90.00 113 VAL A N 1
ATOM 874 C CA . VAL A 1 113 ? -4.799 -4.599 -7.808 1.00 90.00 113 VAL A CA 1
ATOM 875 C C . VAL A 1 113 ? -5.982 -4.375 -6.869 1.00 90.00 113 VAL A C 1
ATOM 877 O O . VAL A 1 113 ? -5.781 -4.228 -5.661 1.00 90.00 113 VAL A O 1
ATOM 880 N N . LEU A 1 114 ? -7.206 -4.366 -7.396 1.00 89.38 114 LEU A N 1
ATOM 881 C CA . LEU A 1 114 ? -8.417 -4.184 -6.600 1.00 89.38 114 LEU A CA 1
ATOM 882 C C . LEU A 1 114 ? -8.598 -5.329 -5.600 1.00 89.38 114 LEU A C 1
ATOM 884 O O . LEU A 1 114 ? -8.836 -5.069 -4.421 1.00 89.38 114 LEU A O 1
ATOM 888 N N . ALA A 1 115 ? -8.399 -6.577 -6.030 1.00 88.88 115 ALA A N 1
ATOM 889 C CA . ALA A 1 115 ? -8.461 -7.746 -5.155 1.00 88.88 115 ALA A CA 1
ATOM 890 C C . ALA A 1 115 ? -7.382 -7.727 -4.057 1.00 88.88 115 ALA A C 1
ATOM 892 O O . ALA A 1 115 ? -7.600 -8.226 -2.953 1.00 88.88 115 ALA A O 1
ATOM 893 N N . ALA A 1 116 ? -6.214 -7.143 -4.333 1.00 88.31 116 ALA A N 1
ATOM 894 C CA . ALA A 1 116 ? -5.159 -6.992 -3.339 1.00 88.31 116 ALA A CA 1
ATOM 895 C C . ALA A 1 116 ? -5.439 -5.857 -2.336 1.00 88.31 116 ALA A C 1
ATOM 897 O O . ALA A 1 116 ? -5.023 -5.967 -1.180 1.00 88.31 116 ALA A O 1
ATOM 898 N N . LEU A 1 117 ? -6.133 -4.787 -2.743 1.00 87.56 117 LEU A N 1
ATOM 899 C CA . LEU A 1 117 ? -6.445 -3.622 -1.900 1.00 87.56 117 LEU A CA 1
ATOM 900 C C . LEU A 1 117 ? -7.714 -3.785 -1.061 1.00 87.56 117 LEU A C 1
ATOM 902 O O . LEU A 1 117 ? -7.767 -3.266 0.057 1.00 87.56 117 LEU A O 1
ATOM 906 N N . VAL A 1 118 ? -8.713 -4.487 -1.591 1.00 83.19 118 VAL A N 1
ATOM 907 C CA . VAL A 1 118 ? -10.022 -4.681 -0.964 1.00 83.19 118 VAL A CA 1
ATOM 908 C C . VAL A 1 118 ? -10.071 -6.057 -0.318 1.00 83.19 118 VAL A C 1
ATOM 910 O O . VAL A 1 118 ? -9.820 -7.077 -0.955 1.00 83.19 118 VAL A O 1
ATOM 913 N N . GLU A 1 119 ? -10.398 -6.103 0.968 1.00 70.38 119 GLU A N 1
ATOM 914 C CA . GLU A 1 119 ? -10.687 -7.369 1.632 1.00 70.38 119 GLU A CA 1
ATOM 915 C C . GLU A 1 119 ? -12.133 -7.788 1.308 1.00 70.38 119 GLU A C 1
ATOM 917 O O . GLU A 1 119 ? -13.011 -6.928 1.327 1.00 70.38 119 GLU A O 1
ATOM 922 N N . PRO A 1 120 ? -12.437 -9.074 1.049 1.00 62.38 120 PRO A N 1
ATOM 923 C CA . PRO A 1 120 ? -13.809 -9.530 0.780 1.00 62.38 120 PRO A CA 1
ATOM 924 C C . PRO A 1 120 ? -14.790 -9.407 1.967 1.00 62.38 120 PRO A C 1
ATOM 926 O O . PRO A 1 120 ? -15.846 -10.039 1.945 1.00 62.38 120 PRO A O 1
ATOM 929 N N . SER A 1 121 ? -14.429 -8.689 3.034 1.00 67.12 121 SER A N 1
ATOM 930 C CA . SER A 1 121 ? -15.170 -8.625 4.295 1.00 67.12 121 SER A CA 1
ATOM 931 C C . SER A 1 121 ? -16.027 -7.356 4.421 1.00 67.12 121 SER A C 1
ATOM 933 O O . SER A 1 121 ? -16.153 -6.558 3.500 1.00 67.12 121 SER A O 1
ATOM 935 N N . ASP A 1 122 ? -16.628 -7.202 5.598 1.00 72.62 122 ASP A N 1
ATOM 936 C CA . ASP A 1 122 ? -17.474 -6.130 6.143 1.00 72.62 122 ASP A CA 1
ATOM 937 C C . ASP A 1 122 ? -16.902 -4.691 6.125 1.00 72.62 122 ASP A C 1
ATOM 939 O O . ASP A 1 122 ? -17.307 -3.855 6.936 1.00 72.62 122 ASP A O 1
ATOM 943 N N . VAL A 1 123 ? -15.964 -4.381 5.232 1.00 83.50 123 VAL A N 1
ATOM 944 C CA . VAL A 1 123 ? -15.329 -3.067 5.115 1.00 83.50 123 VAL A CA 1
ATOM 945 C C . VAL A 1 123 ? -15.880 -2.33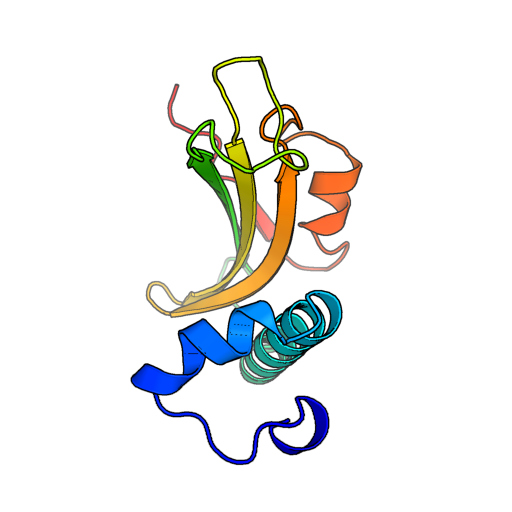9 3.897 1.00 83.50 123 VAL A C 1
ATOM 947 O O . VAL A 1 123 ? -15.796 -2.820 2.770 1.00 83.50 123 VAL A O 1
ATOM 950 N N . THR A 1 124 ? -16.409 -1.140 4.116 1.00 88.75 124 THR A N 1
ATOM 951 C CA . THR A 1 124 ? -16.755 -0.237 3.016 1.00 88.75 124 THR A CA 1
ATOM 952 C C . THR A 1 124 ? -15.481 0.456 2.539 1.00 88.75 124 THR A C 1
ATOM 954 O O . THR A 1 124 ? -14.750 1.026 3.348 1.00 88.75 124 THR A O 1
ATOM 957 N N . CYS A 1 125 ? -15.197 0.411 1.239 1.00 88.75 125 CYS A N 1
ATOM 958 C CA . CYS A 1 125 ? -14.049 1.098 0.650 1.00 88.75 125 CYS A CA 1
ATOM 959 C C . CYS A 1 125 ? -14.499 2.375 -0.062 1.00 88.75 125 CYS A C 1
ATOM 961 O O . CYS A 1 125 ? -15.313 2.315 -0.985 1.00 88.75 125 CYS A O 1
ATOM 963 N N . ASP A 1 126 ? -13.939 3.507 0.349 1.00 88.69 126 ASP A N 1
ATOM 964 C CA . ASP A 1 126 ? -14.047 4.781 -0.351 1.00 88.69 126 ASP A CA 1
ATOM 965 C C . ASP A 1 126 ? -12.813 4.966 -1.236 1.00 88.69 126 ASP A C 1
ATOM 967 O O . ASP A 1 126 ? -11.686 4.917 -0.747 1.00 88.69 126 ASP A O 1
ATOM 971 N N . PHE A 1 127 ? -13.018 5.121 -2.540 1.00 88.25 127 PHE A N 1
ATOM 972 C CA . PHE A 1 127 ? -11.937 5.260 -3.511 1.00 88.25 127 PHE A CA 1
ATOM 973 C C . PHE A 1 127 ? -11.841 6.711 -3.954 1.00 88.25 127 PHE A C 1
ATOM 975 O O . PHE A 1 127 ? -12.794 7.227 -4.547 1.00 88.25 127 PHE A O 1
ATOM 982 N N . ASP A 1 128 ? -10.674 7.330 -3.776 1.00 81.88 128 ASP A N 1
ATOM 983 C CA . ASP A 1 128 ? -10.412 8.611 -4.420 1.00 81.88 128 ASP A CA 1
ATOM 984 C C . ASP A 1 128 ? -10.290 8.388 -5.933 1.00 81.88 128 ASP A C 1
ATOM 986 O O . ASP A 1 128 ? -9.342 7.785 -6.440 1.00 81.88 128 ASP A O 1
ATOM 990 N N . ARG A 1 129 ? -11.312 8.822 -6.673 1.00 65.06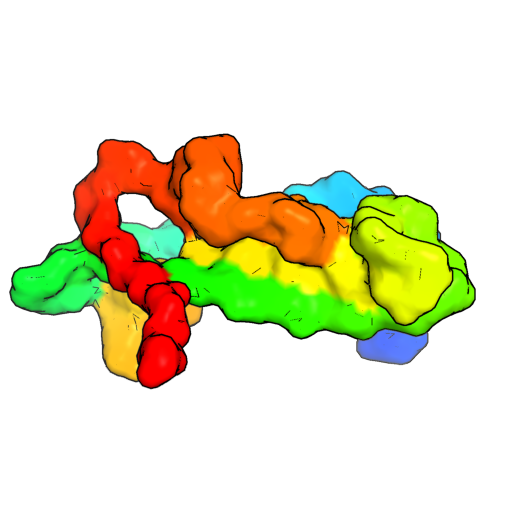 129 ARG A N 1
ATOM 991 C CA . ARG A 1 129 ? -11.346 8.725 -8.138 1.00 65.06 129 ARG A CA 1
ATOM 992 C C . ARG A 1 129 ? -10.736 9.943 -8.829 1.00 65.06 129 ARG A C 1
ATOM 994 O O . ARG A 1 129 ? -10.738 9.974 -10.059 1.00 65.06 129 ARG A O 1
ATOM 1001 N N . GLY A 1 130 ? -10.221 10.912 -8.068 1.00 55.28 130 GLY A N 1
ATOM 1002 C CA . GLY A 1 130 ? -9.840 12.224 -8.565 1.00 55.28 130 GLY A CA 1
ATOM 1003 C C . GLY A 1 130 ? -11.068 13.007 -9.037 1.00 55.28 130 GLY A C 1
ATOM 1004 O O . GLY A 1 130 ? -11.920 12.508 -9.779 1.00 55.28 130 GLY A O 1
ATOM 1005 N N . ALA A 1 131 ? -11.187 14.268 -8.629 1.00 43.16 131 ALA A N 1
ATOM 1006 C CA . ALA A 1 131 ? -12.097 15.174 -9.317 1.00 43.16 131 ALA A CA 1
ATOM 1007 C C . ALA A 1 131 ? -11.590 15.337 -10.762 1.00 43.16 131 ALA A C 1
ATOM 1009 O O . ALA A 1 131 ? -10.444 15.736 -10.968 1.00 43.16 131 ALA A O 1
ATOM 1010 N N . LYS A 1 132 ? -12.415 14.957 -11.743 1.00 38.81 132 LYS A N 1
ATOM 1011 C CA . LYS A 1 132 ? -12.157 15.253 -13.159 1.00 38.81 132 LYS A CA 1
ATOM 1012 C C . LYS A 1 132 ? -12.069 16.753 -13.407 1.00 38.81 132 LYS A C 1
ATOM 1014 O O . LYS A 1 132 ? -12.876 17.486 -12.794 1.00 38.81 132 LYS A O 1
#